Protein AF-A0A925HSI7-F1 (afdb_monomer)

Structure (mmCIF, N/CA/C/O backbone):
data_AF-A0A925HSI7-F1
#
_entry.id   AF-A0A925HSI7-F1
#
loop_
_atom_site.group_PDB
_atom_site.id
_atom_site.type_symbol
_atom_site.label_atom_id
_atom_site.label_alt_id
_atom_site.label_comp_id
_atom_site.label_asym_id
_atom_site.label_entity_id
_atom_site.label_seq_id
_atom_site.pdbx_PDB_ins_code
_atom_site.Cartn_x
_atom_site.Cartn_y
_atom_site.Cartn_z
_atom_site.occupancy
_atom_site.B_iso_or_equiv
_atom_site.auth_seq_id
_atom_site.auth_comp_id
_atom_site.auth_asym_id
_atom_site.auth_atom_id
_atom_site.pdbx_PDB_model_num
ATOM 1 N N . MET A 1 1 ? -21.445 -44.619 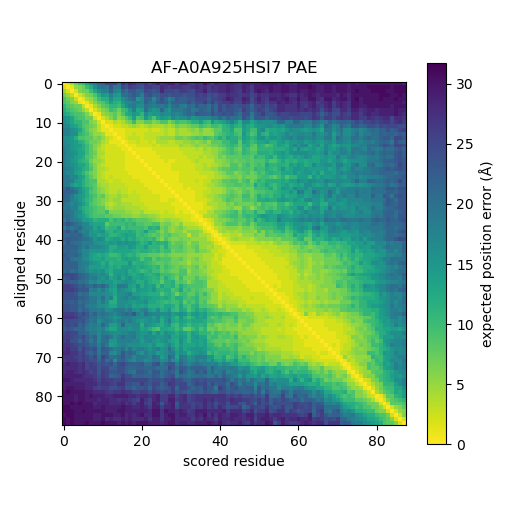27.875 1.00 46.16 1 MET A N 1
ATOM 2 C CA . MET A 1 1 ? -21.549 -43.176 27.586 1.00 46.16 1 MET A CA 1
ATOM 3 C C . MET A 1 1 ? -20.500 -42.850 26.538 1.00 46.16 1 MET A C 1
ATOM 5 O O . MET A 1 1 ? -19.350 -43.187 26.766 1.00 46.16 1 MET A O 1
ATOM 9 N N . GLY A 1 2 ? -20.892 -42.358 25.362 1.00 50.44 2 GLY A N 1
ATOM 10 C CA . GLY A 1 2 ? -19.950 -42.023 24.291 1.00 50.44 2 GLY A CA 1
ATOM 11 C C . GLY A 1 2 ? -19.519 -40.566 24.407 1.00 50.44 2 GLY A C 1
ATOM 12 O O . GLY A 1 2 ? -20.367 -39.681 24.338 1.00 50.44 2 GLY A O 1
ATOM 13 N N . ASP A 1 3 ? -18.225 -40.334 24.601 1.00 59.78 3 ASP A N 1
ATOM 14 C CA . ASP A 1 3 ? -17.613 -39.007 24.628 1.00 59.78 3 ASP A CA 1
ATOM 15 C C . ASP A 1 3 ? -17.661 -38.352 23.237 1.00 59.78 3 ASP A C 1
ATOM 17 O O . ASP A 1 3 ? -16.833 -38.616 22.360 1.00 59.78 3 ASP A O 1
ATOM 21 N N . GLU A 1 4 ? -18.642 -37.476 23.019 1.00 58.78 4 GLU A N 1
ATOM 22 C CA . GLU A 1 4 ? -18.719 -36.630 21.831 1.00 58.78 4 GLU A CA 1
ATOM 23 C C . GLU A 1 4 ? -17.729 -35.463 21.967 1.00 58.78 4 GLU A C 1
ATOM 25 O O . GLU A 1 4 ? -17.931 -34.525 22.741 1.00 58.78 4 GLU A O 1
ATOM 30 N N . LYS A 1 5 ? -16.615 -35.508 21.221 1.00 66.06 5 LYS A N 1
ATOM 31 C CA . LYS A 1 5 ? -15.674 -34.379 21.172 1.00 66.06 5 LYS A CA 1
ATOM 32 C C . LYS A 1 5 ? -16.370 -33.159 20.550 1.00 66.06 5 LYS A C 1
ATOM 34 O O . LYS A 1 5 ? -16.870 -33.270 19.428 1.00 66.06 5 LYS A O 1
ATOM 39 N N . PRO A 1 6 ? -16.350 -31.978 21.199 1.00 62.16 6 PRO A N 1
ATOM 40 C CA . PRO A 1 6 ? -17.013 -30.794 20.674 1.00 62.16 6 PRO A CA 1
ATOM 41 C C . PRO A 1 6 ? -16.391 -30.407 19.331 1.00 62.16 6 PRO A C 1
ATOM 43 O O . PRO A 1 6 ? -15.185 -30.163 19.220 1.00 62.16 6 PRO A O 1
ATOM 46 N N . ARG A 1 7 ? -17.221 -30.364 18.286 1.00 67.31 7 ARG A N 1
ATOM 47 C CA . ARG A 1 7 ? -16.807 -29.936 16.947 1.00 67.31 7 ARG A CA 1
ATOM 48 C C . ARG A 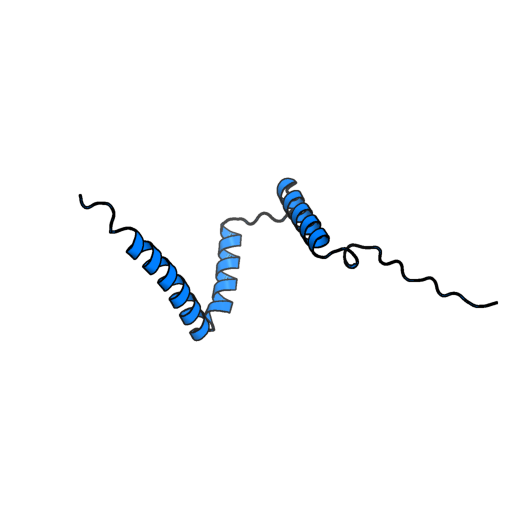1 7 ? -16.278 -28.505 17.034 1.00 67.31 7 ARG A C 1
ATOM 50 O O . ARG A 1 7 ? -17.002 -27.600 17.445 1.00 67.31 7 ARG A O 1
ATOM 57 N N . LYS A 1 8 ? -15.005 -28.300 16.666 1.00 65.75 8 LYS A N 1
ATOM 58 C CA . LYS A 1 8 ? -14.385 -26.967 16.579 1.00 65.75 8 LYS A CA 1
ATOM 59 C C . LYS A 1 8 ? -15.278 -26.087 15.708 1.00 65.75 8 LYS A C 1
ATOM 61 O O . LYS A 1 8 ? -15.390 -26.315 14.508 1.00 65.75 8 LYS A O 1
ATOM 66 N N . SER A 1 9 ? -15.925 -25.095 16.309 1.00 65.38 9 SER A N 1
ATOM 67 C CA . SER A 1 9 ? -16.729 -24.144 15.553 1.00 65.38 9 SER A CA 1
ATOM 68 C C . SER A 1 9 ? -15.824 -23.383 14.584 1.00 65.38 9 SER A C 1
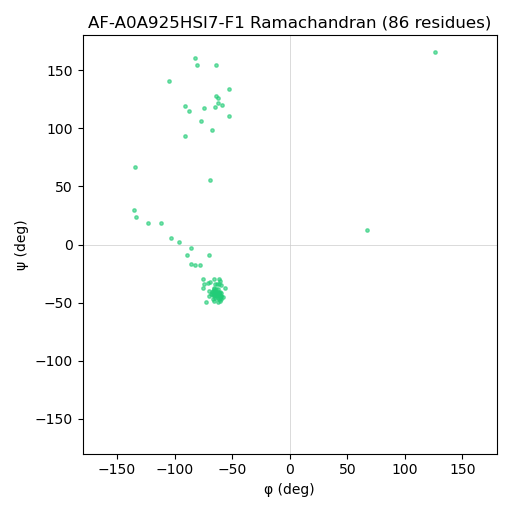ATOM 70 O O . SER A 1 9 ? -14.848 -22.779 15.033 1.00 65.38 9 SER A O 1
ATOM 72 N N . THR A 1 10 ? -16.158 -23.371 13.295 1.00 70.50 10 THR A N 1
ATOM 73 C CA . THR A 1 10 ? -15.542 -22.558 12.228 1.00 70.50 10 THR A CA 1
ATOM 74 C C . THR A 1 10 ? -15.882 -21.074 12.401 1.00 70.50 10 THR A C 1
ATOM 76 O O . THR A 1 10 ? -16.462 -20.424 11.538 1.00 70.50 10 THR A O 1
ATOM 79 N N . ARG A 1 11 ? -15.564 -20.523 13.572 1.00 81.06 11 ARG A N 1
ATOM 80 C CA . ARG A 1 11 ? -15.748 -19.113 13.913 1.00 81.06 11 ARG A CA 1
ATOM 81 C C . ARG A 1 11 ? -14.399 -18.415 13.892 1.00 81.06 11 ARG A C 1
ATOM 83 O O . ARG A 1 11 ? -13.408 -18.954 14.373 1.00 81.06 11 ARG A O 1
ATOM 90 N N . GLY A 1 12 ? -14.391 -17.188 13.389 1.00 84.62 12 GLY A N 1
ATOM 91 C CA . GLY A 1 12 ? -13.219 -16.323 13.406 1.00 84.62 12 GLY A CA 1
ATOM 92 C C . GLY A 1 12 ? -12.851 -15.797 12.027 1.00 84.62 12 GLY A C 1
ATOM 93 O O . GLY A 1 12 ? -13.321 -16.277 10.998 1.00 84.62 12 GLY A O 1
ATOM 94 N N . PHE A 1 13 ? -11.986 -14.789 12.028 1.00 85.50 13 PHE A N 1
ATOM 95 C CA . PHE A 1 13 ? -11.600 -14.048 10.829 1.00 85.50 13 PHE A CA 1
ATOM 96 C C . PHE A 1 13 ? -10.915 -14.922 9.769 1.00 85.50 13 PHE A C 1
ATOM 98 O O . PHE A 1 13 ? -11.042 -14.655 8.581 1.00 85.50 13 PHE A O 1
ATOM 105 N N . ALA A 1 14 ? -10.211 -15.974 10.198 1.00 85.75 14 ALA A N 1
ATOM 106 C CA . ALA A 1 14 ? -9.526 -16.923 9.320 1.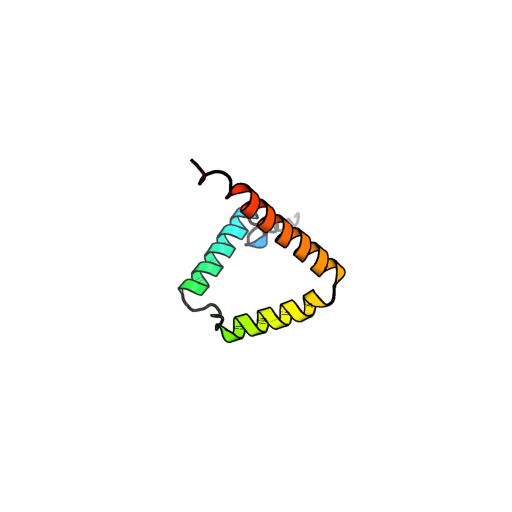00 85.75 14 ALA A CA 1
ATOM 107 C C . ALA A 1 14 ? -10.443 -18.021 8.749 1.00 85.75 14 ALA A C 1
ATOM 109 O O . ALA A 1 14 ? -10.077 -18.665 7.775 1.00 85.75 14 ALA A O 1
ATOM 110 N N . SER A 1 15 ? -11.618 -18.249 9.347 1.00 86.94 15 SER A N 1
ATOM 111 C CA . SER A 1 15 ? -12.605 -19.234 8.871 1.00 86.94 15 SER A CA 1
ATOM 112 C C . SER A 1 15 ? -13.702 -18.607 8.001 1.00 86.94 15 SER A C 1
ATOM 114 O O . SER A 1 15 ? -14.630 -19.300 7.598 1.00 86.94 15 SER A O 1
ATOM 116 N N . MET A 1 16 ? -13.623 -17.297 7.749 1.00 87.44 16 MET A N 1
ATOM 117 C CA . MET A 1 16 ? -14.568 -16.540 6.928 1.00 87.44 16 MET A CA 1
ATOM 118 C C . MET A 1 16 ? -14.241 -16.679 5.433 1.00 87.44 16 MET A C 1
ATOM 120 O O . MET A 1 16 ? -13.115 -17.007 5.066 1.00 87.44 16 MET A O 1
ATOM 124 N N . ASP A 1 17 ? -15.217 -16.383 4.570 1.00 91.50 17 ASP A N 1
ATOM 125 C CA . ASP A 1 17 ? -14.996 -16.267 3.127 1.00 91.50 17 ASP A CA 1
ATOM 126 C C . ASP A 1 17 ? -13.834 -15.294 2.803 1.00 91.50 17 ASP A C 1
ATOM 128 O O . ASP A 1 17 ? -13.797 -14.185 3.357 1.00 91.50 17 ASP A O 1
ATOM 132 N N . PRO A 1 18 ? -12.903 -15.658 1.899 1.00 92.06 18 PRO A N 1
ATOM 133 C CA . PRO A 1 18 ? -11.741 -14.829 1.579 1.00 92.06 18 PRO A CA 1
ATOM 134 C C . PRO A 1 18 ? -12.082 -13.438 1.031 1.00 92.06 18 PRO A C 1
ATOM 136 O O . PRO A 1 18 ? -11.385 -12.465 1.335 1.00 92.06 18 PRO A O 1
ATOM 139 N N . ASN A 1 19 ? -13.158 -13.304 0.247 1.00 92.44 19 ASN A N 1
ATOM 140 C CA . ASN A 1 19 ? -13.562 -12.001 -0.282 1.00 92.44 19 ASN A CA 1
ATOM 141 C C . ASN A 1 19 ? -14.061 -11.114 0.852 1.00 92.44 19 ASN A C 1
ATOM 143 O O . ASN A 1 19 ? -13.674 -9.946 0.953 1.00 92.44 19 ASN A O 1
ATOM 147 N N . ARG A 1 20 ? -14.858 -11.688 1.756 1.00 90.12 20 ARG A N 1
ATOM 148 C CA . ARG A 1 20 ? -15.346 -10.966 2.928 1.00 90.12 20 ARG A CA 1
ATOM 149 C C . ARG A 1 20 ? -14.213 -10.587 3.882 1.00 90.12 20 ARG A C 1
ATOM 151 O O . ARG A 1 20 ? -14.192 -9.464 4.386 1.00 90.12 20 ARG A O 1
ATOM 158 N N . GLN A 1 21 ? -13.242 -11.473 4.081 1.00 93.44 21 GLN A N 1
ATOM 159 C CA . GLN A 1 21 ? -12.048 -11.205 4.879 1.00 93.44 21 GLN A CA 1
ATOM 160 C C . GLN A 1 21 ? -11.251 -10.021 4.309 1.00 93.44 21 GLN A C 1
ATOM 162 O O . GLN A 1 21 ? -10.905 -9.089 5.040 1.00 93.44 21 GLN A O 1
ATOM 167 N N . LYS A 1 22 ? -11.019 -10.015 2.989 1.00 93.50 22 LYS A N 1
ATOM 168 C CA . LYS A 1 22 ? -10.330 -8.929 2.279 1.00 93.50 22 LYS A CA 1
ATOM 169 C C . LYS A 1 22 ? -11.080 -7.605 2.394 1.00 93.50 22 LYS A C 1
ATOM 171 O O . LYS A 1 22 ? -10.463 -6.563 2.614 1.00 93.50 22 LYS A O 1
ATOM 176 N N . GLU A 1 23 ? -12.403 -7.636 2.273 1.00 93.38 23 GLU A N 1
ATOM 177 C CA . GLU A 1 23 ? -13.243 -6.448 2.417 1.00 93.38 23 GLU A CA 1
ATOM 178 C C . GLU A 1 23 ? -13.126 -5.846 3.824 1.00 93.38 23 GLU A C 1
ATOM 180 O O . GLU A 1 23 ? -12.932 -4.636 3.967 1.00 93.38 23 GLU A O 1
ATOM 185 N N . ILE A 1 24 ? -13.192 -6.682 4.866 1.00 91.56 24 ILE A N 1
ATOM 186 C CA . ILE A 1 24 ? -13.069 -6.220 6.253 1.00 91.56 24 ILE A CA 1
ATOM 187 C C . ILE A 1 24 ? -11.652 -5.706 6.530 1.00 91.56 24 ILE A C 1
ATOM 189 O O . ILE A 1 24 ? -11.509 -4.634 7.115 1.00 91.56 24 ILE A O 1
ATOM 193 N N . ALA A 1 25 ? -10.611 -6.396 6.055 1.00 92.56 25 ALA A N 1
ATOM 194 C CA . ALA A 1 25 ? -9.228 -5.936 6.180 1.00 92.56 25 ALA A CA 1
ATOM 195 C C . ALA A 1 25 ? -9.016 -4.574 5.490 1.00 92.56 25 ALA A C 1
ATOM 197 O O . ALA A 1 25 ? -8.446 -3.653 6.075 1.00 92.56 25 ALA A O 1
ATOM 198 N N . SER A 1 26 ? -9.558 -4.405 4.279 1.00 92.06 26 SER A N 1
ATOM 199 C CA . SER A 1 26 ? -9.516 -3.138 3.539 1.00 92.06 26 SER A CA 1
ATOM 200 C C . SER A 1 26 ? -10.251 -2.008 4.267 1.00 92.06 26 SER A C 1
ATOM 202 O O . SER A 1 26 ? -9.779 -0.869 4.300 1.00 92.06 26 SER A O 1
ATOM 204 N N . LYS A 1 27 ? -11.415 -2.296 4.861 1.00 93.50 27 LYS A N 1
ATOM 205 C CA . LYS A 1 27 ? -12.167 -1.326 5.671 1.00 93.50 27 LYS A CA 1
ATOM 206 C C . LYS A 1 27 ? -11.408 -0.948 6.945 1.00 93.50 27 LYS A C 1
ATOM 208 O O . LYS A 1 27 ? -11.332 0.236 7.256 1.00 93.50 27 LYS A O 1
ATOM 213 N N . GLY A 1 28 ? -10.808 -1.920 7.631 1.00 91.75 28 GLY A N 1
ATOM 214 C CA . GLY A 1 28 ? -10.000 -1.698 8.831 1.00 91.75 28 GLY A CA 1
ATOM 215 C C . GLY A 1 28 ? -8.788 -0.803 8.569 1.00 91.75 28 GLY A C 1
ATOM 216 O O . GLY A 1 28 ? -8.589 0.171 9.290 1.00 91.75 28 GLY A O 1
ATOM 217 N N . GLY A 1 29 ? -8.042 -1.063 7.490 1.00 88.69 29 GLY A N 1
ATOM 218 C CA . GLY A 1 29 ? -6.902 -0.228 7.094 1.00 88.69 29 GLY A CA 1
ATOM 219 C C . GLY A 1 29 ? -7.307 1.215 6.780 1.00 88.69 29 GLY A C 1
ATOM 220 O O . GLY A 1 29 ? -6.722 2.154 7.313 1.00 88.69 29 GLY A O 1
ATOM 221 N N . ARG A 1 30 ? -8.373 1.408 5.989 1.00 88.00 30 ARG A N 1
ATOM 222 C CA . ARG A 1 30 ? -8.902 2.753 5.690 1.00 88.00 30 ARG A CA 1
ATOM 223 C C . ARG A 1 30 ? -9.375 3.486 6.942 1.00 88.00 30 ARG A C 1
ATOM 225 O O . ARG A 1 30 ? -9.106 4.672 7.085 1.00 88.00 30 ARG A O 1
ATOM 232 N N . ALA A 1 31 ? -10.052 2.786 7.849 1.00 86.88 31 ALA A N 1
ATOM 233 C CA . ALA A 1 31 ? -10.508 3.365 9.106 1.00 86.88 31 ALA A CA 1
ATOM 234 C C . ALA A 1 31 ? -9.338 3.769 10.016 1.00 86.88 31 ALA A C 1
ATOM 236 O O . ALA A 1 31 ? -9.415 4.813 10.653 1.00 86.88 31 ALA A O 1
ATOM 237 N N . ALA A 1 32 ? -8.261 2.981 10.068 1.00 88.75 32 ALA A N 1
ATOM 238 C CA . ALA A 1 32 ? -7.086 3.295 10.878 1.00 88.75 32 ALA A CA 1
ATOM 239 C C . ALA A 1 32 ? -6.362 4.561 10.391 1.00 88.75 32 ALA A C 1
ATOM 241 O O . ALA A 1 32 ? -5.981 5.390 11.219 1.00 88.75 32 ALA A O 1
ATOM 242 N N . HIS A 1 33 ? -6.238 4.730 9.068 1.00 82.62 33 HIS A N 1
ATOM 243 C CA . HIS A 1 33 ? -5.730 5.963 8.457 1.00 82.62 33 HIS A CA 1
ATOM 244 C C . HIS A 1 33 ? -6.669 7.146 8.702 1.00 82.62 33 HIS A C 1
ATOM 246 O O . HIS A 1 33 ? -6.234 8.178 9.194 1.00 82.62 33 HIS A O 1
ATOM 252 N N . ALA A 1 34 ? -7.974 6.980 8.462 1.00 83.19 34 ALA A N 1
ATOM 253 C CA . ALA A 1 34 ? -8.951 8.048 8.688 1.00 83.19 34 ALA A CA 1
ATOM 254 C C . ALA A 1 34 ? -9.010 8.518 10.154 1.00 83.19 34 ALA A C 1
ATOM 256 O O . ALA A 1 34 ? -9.290 9.683 10.417 1.00 83.19 34 ALA A O 1
ATOM 257 N N . LYS A 1 35 ? -8.750 7.620 11.113 1.00 86.00 35 LYS A N 1
ATOM 258 C CA . LYS A 1 35 ? -8.710 7.924 12.552 1.00 86.00 35 LYS A CA 1
ATOM 259 C C . LYS A 1 35 ? -7.351 8.442 13.042 1.00 86.00 35 LYS A C 1
ATOM 261 O O . LYS A 1 35 ? -7.228 8.708 14.231 1.00 86.00 35 LYS A O 1
ATOM 266 N N . GLY A 1 36 ? -6.330 8.526 12.183 1.00 80.25 36 GLY A N 1
ATOM 267 C CA . GLY A 1 36 ? -4.976 8.948 12.571 1.00 80.25 36 GLY A CA 1
ATOM 268 C C . GLY A 1 36 ? -4.240 7.967 13.493 1.00 80.25 36 GLY A C 1
ATOM 269 O O . GLY A 1 36 ? -3.227 8.308 14.086 1.00 80.25 36 GLY A O 1
ATOM 270 N N . THR A 1 37 ? -4.756 6.744 13.642 1.00 82.50 37 THR A N 1
ATOM 271 C CA . THR A 1 37 ? -4.117 5.676 14.436 1.00 82.50 37 THR A CA 1
ATOM 272 C C . THR A 1 37 ? -3.084 4.886 13.635 1.00 82.50 37 THR A C 1
ATOM 274 O O . THR A 1 37 ? -2.287 4.148 14.208 1.00 82.50 37 THR A O 1
ATOM 277 N N . ALA A 1 38 ? -3.132 4.991 12.306 1.00 82.75 38 ALA A N 1
ATOM 278 C CA . ALA A 1 38 ? -2.148 4.382 11.429 1.00 82.75 38 ALA A CA 1
ATOM 279 C C . ALA A 1 38 ? -0.881 5.240 11.347 1.00 82.75 38 ALA A C 1
ATOM 281 O O . ALA A 1 38 ? -0.928 6.456 11.515 1.00 82.75 38 ALA A O 1
ATOM 282 N N . HIS A 1 39 ? 0.240 4.590 11.031 1.00 79.94 39 HIS A N 1
ATOM 283 C CA . HIS A 1 39 ? 1.491 5.278 10.731 1.00 79.94 39 HIS A CA 1
ATOM 284 C C . HIS A 1 39 ? 1.344 6.119 9.459 1.00 79.94 39 HIS A C 1
ATOM 286 O O . HIS A 1 39 ? 1.084 5.589 8.372 1.00 79.94 39 HIS A O 1
ATOM 292 N N . GLU A 1 40 ? 1.509 7.427 9.612 1.00 80.19 40 GLU A N 1
ATOM 293 C CA . GLU A 1 40 ? 1.554 8.400 8.527 1.00 80.19 40 GLU A CA 1
ATOM 294 C C . GLU A 1 40 ? 2.997 8.508 8.046 1.00 80.19 40 GLU A C 1
ATOM 296 O O . GLU A 1 40 ? 3.891 8.942 8.771 1.00 80.19 40 GLU A O 1
ATOM 301 N N . TRP A 1 41 ? 3.232 8.109 6.804 1.00 79.00 41 TRP A N 1
ATOM 302 C CA . TRP A 1 41 ? 4.556 8.215 6.221 1.00 79.00 41 TRP A CA 1
ATOM 303 C C . TRP A 1 41 ? 4.851 9.672 5.887 1.00 79.00 41 TRP A C 1
ATOM 305 O O . TRP A 1 41 ? 4.211 10.263 5.013 1.00 79.00 41 TRP A O 1
ATOM 315 N N . SER A 1 42 ? 5.874 10.239 6.523 1.00 86.94 42 SER A N 1
ATOM 316 C CA . SER A 1 42 ? 6.411 11.516 6.057 1.00 86.94 42 SER A CA 1
ATOM 317 C C . SER A 1 42 ? 7.012 11.355 4.655 1.00 86.94 42 SER A C 1
ATOM 319 O O . SER A 1 42 ? 7.460 10.274 4.258 1.00 86.94 42 SER A O 1
ATOM 321 N N . ARG A 1 43 ? 7.059 12.443 3.878 1.00 86.31 43 ARG A N 1
ATOM 322 C CA . ARG A 1 43 ? 7.618 12.423 2.515 1.00 86.31 43 ARG A CA 1
ATOM 323 C C . ARG A 1 43 ? 9.058 11.901 2.483 1.00 86.31 43 ARG A C 1
ATOM 325 O O . ARG A 1 43 ? 9.433 11.190 1.550 1.00 86.31 43 ARG A O 1
ATOM 332 N N . ASP A 1 44 ? 9.850 12.250 3.491 1.00 88.25 44 ASP A N 1
ATOM 333 C CA . ASP A 1 44 ? 11.244 11.822 3.593 1.00 88.25 44 ASP A CA 1
ATOM 334 C C . ASP A 1 44 ? 11.366 10.358 4.011 1.00 88.25 44 ASP A C 1
ATOM 336 O O . ASP A 1 44 ? 12.188 9.627 3.460 1.00 88.25 4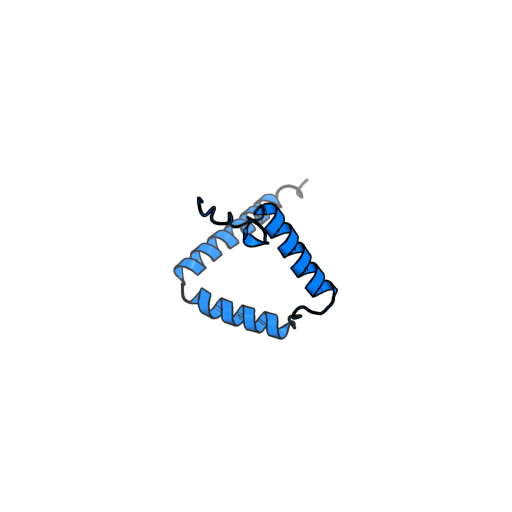4 ASP A O 1
ATOM 340 N N . GLU A 1 45 ? 10.496 9.885 4.899 1.00 86.50 45 GLU A N 1
ATOM 341 C CA . GLU A 1 45 ? 10.445 8.476 5.282 1.00 86.50 45 GLU A CA 1
ATOM 342 C C . GLU A 1 45 ? 10.016 7.584 4.112 1.00 86.50 45 GLU A C 1
ATOM 344 O O . GLU A 1 45 ? 10.668 6.576 3.829 1.00 86.50 45 GLU A O 1
ATOM 349 N N . ALA A 1 46 ? 8.991 7.996 3.358 1.00 90.31 46 ALA A N 1
ATOM 350 C CA . ALA A 1 46 ? 8.545 7.286 2.160 1.00 90.31 46 ALA A CA 1
ATOM 351 C C . ALA A 1 46 ? 9.666 7.207 1.116 1.00 90.31 46 ALA A C 1
ATOM 353 O O . ALA A 1 46 ? 9.898 6.156 0.513 1.00 90.31 46 ALA A O 1
ATOM 354 N N . ARG A 1 47 ? 10.420 8.302 0.943 1.00 89.38 47 ARG A N 1
ATOM 355 C CA . ARG A 1 47 ? 11.596 8.340 0.068 1.00 89.38 47 ARG A CA 1
ATOM 356 C C . ARG A 1 47 ? 12.694 7.397 0.558 1.00 89.38 47 ARG A C 1
ATOM 358 O O . ARG A 1 47 ? 13.260 6.673 -0.257 1.00 89.38 47 ARG A O 1
ATOM 365 N N . ASN A 1 48 ? 12.985 7.381 1.856 1.00 92.31 48 ASN A N 1
ATOM 366 C CA . ASN A 1 48 ? 14.023 6.528 2.433 1.00 92.31 48 ASN A CA 1
ATOM 367 C C . ASN A 1 48 ? 13.676 5.040 2.319 1.00 92.31 48 ASN A C 1
ATOM 369 O O . ASN A 1 48 ? 14.528 4.249 1.914 1.00 92.31 48 ASN A O 1
ATOM 373 N N . ALA A 1 49 ? 12.430 4.649 2.595 1.00 91.00 49 ALA A N 1
ATOM 374 C CA . ALA A 1 49 ? 12.003 3.268 2.389 1.00 91.00 49 ALA A CA 1
ATOM 375 C C . ALA A 1 49 ? 11.980 2.884 0.910 1.00 91.00 49 ALA A C 1
ATOM 377 O O . ALA A 1 49 ? 12.435 1.795 0.564 1.00 91.00 49 ALA A O 1
ATOM 378 N N . GLY A 1 50 ? 11.527 3.783 0.030 1.00 89.56 50 GLY A N 1
ATOM 379 C CA . GLY A 1 50 ? 11.588 3.576 -1.416 1.00 89.56 50 GLY A CA 1
ATOM 380 C C . GLY A 1 50 ? 13.023 3.376 -1.907 1.00 89.56 50 GLY A C 1
ATOM 381 O O . GLY A 1 50 ? 13.292 2.439 -2.654 1.00 89.56 50 GLY A O 1
ATOM 382 N N . LYS A 1 51 ? 13.964 4.197 -1.426 1.00 92.25 51 LYS A N 1
ATOM 383 C CA . LYS A 1 51 ? 15.395 4.061 -1.721 1.00 92.25 51 LYS A CA 1
ATOM 384 C C . LYS A 1 51 ? 15.934 2.715 -1.237 1.00 92.25 51 LYS A C 1
ATOM 386 O O . LYS A 1 51 ? 16.538 1.999 -2.026 1.00 92.25 51 LYS A O 1
ATOM 391 N N . LYS A 1 52 ? 15.651 2.334 0.012 1.00 92.88 52 LYS A N 1
ATOM 392 C CA . LYS A 1 52 ? 16.094 1.056 0.591 1.00 92.88 52 LYS A CA 1
ATOM 393 C C . LYS A 1 52 ? 15.529 -0.148 -0.166 1.00 92.88 52 LYS A C 1
ATOM 395 O O . LYS A 1 52 ? 16.257 -1.092 -0.449 1.00 92.88 52 LYS A O 1
ATOM 400 N N . GLY A 1 53 ? 14.246 -0.119 -0.522 1.00 89.00 53 GLY A N 1
ATOM 401 C CA . GL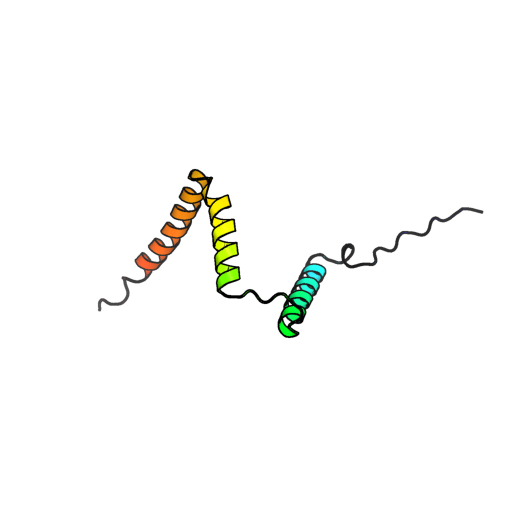Y A 1 53 ? 13.626 -1.164 -1.340 1.00 89.00 53 GLY A CA 1
ATOM 402 C C . GLY A 1 53 ? 14.245 -1.231 -2.737 1.00 89.00 53 GLY A C 1
ATOM 403 O O . GLY A 1 53 ? 14.591 -2.312 -3.211 1.00 89.00 53 GLY A O 1
ATOM 404 N N . GLY A 1 54 ? 14.464 -0.068 -3.353 1.00 88.06 54 GLY A N 1
ATOM 405 C CA . GLY A 1 54 ? 15.143 0.064 -4.637 1.00 88.06 54 GLY A CA 1
ATOM 406 C C . GLY A 1 54 ? 16.555 -0.517 -4.618 1.00 88.06 54 GLY A C 1
ATOM 407 O O . GLY A 1 54 ? 16.885 -1.277 -5.515 1.00 88.06 54 GLY A O 1
ATOM 408 N N . GLU A 1 55 ? 17.349 -0.244 -3.581 1.00 88.44 55 GLU A N 1
ATOM 409 C CA . GLU A 1 55 ? 18.714 -0.769 -3.410 1.00 88.44 55 GLU A CA 1
ATOM 410 C C . GLU A 1 55 ? 18.776 -2.300 -3.316 1.00 88.44 55 GLU A C 1
ATOM 412 O O . GLU A 1 55 ? 19.748 -2.910 -3.764 1.00 88.44 55 GLU A O 1
ATOM 417 N N . ILE A 1 56 ? 17.761 -2.935 -2.724 1.00 87.25 56 ILE A N 1
ATOM 418 C CA . ILE A 1 56 ? 17.664 -4.400 -2.662 1.00 87.25 56 ILE A CA 1
ATOM 419 C C . ILE A 1 56 ? 17.316 -4.961 -4.038 1.00 87.25 56 ILE A C 1
ATOM 421 O O . ILE A 1 56 ? 17.982 -5.870 -4.530 1.00 87.25 56 ILE A O 1
ATOM 425 N N . VAL A 1 57 ? 16.288 -4.395 -4.665 1.00 84.69 57 VAL A N 1
ATOM 426 C CA . VAL A 1 57 ? 15.734 -4.875 -5.933 1.00 84.69 57 VAL A CA 1
ATOM 427 C C . VAL A 1 57 ? 16.689 -4.607 -7.106 1.00 84.69 57 VAL A C 1
ATOM 429 O O . VAL A 1 57 ? 16.814 -5.434 -8.007 1.00 84.69 57 VAL A O 1
ATOM 432 N N . SER A 1 58 ? 17.450 -3.510 -7.069 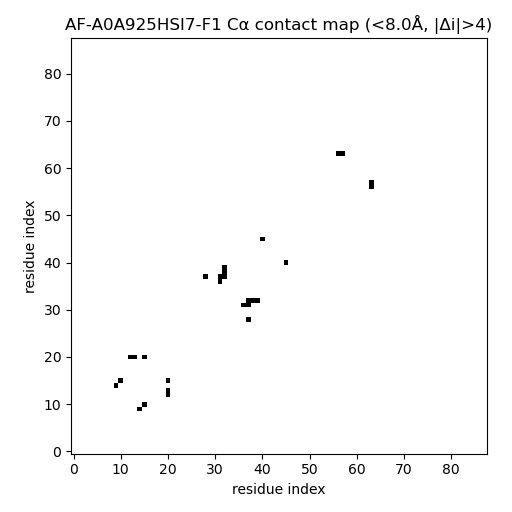1.00 83.88 58 SER A N 1
ATOM 433 C CA . SER A 1 58 ? 18.389 -3.119 -8.127 1.00 83.88 58 SER A CA 1
ATOM 434 C C . SER A 1 58 ? 19.624 -4.013 -8.243 1.00 83.88 58 SER A C 1
ATOM 436 O O . SER A 1 58 ? 20.401 -3.854 -9.184 1.00 83.88 58 SER A O 1
ATOM 438 N N . ARG A 1 59 ? 19.841 -4.933 -7.293 1.00 88.38 59 ARG A N 1
ATOM 439 C CA . ARG A 1 59 ? 20.955 -5.893 -7.345 1.00 88.38 59 ARG A CA 1
ATOM 440 C C . ARG A 1 59 ? 20.806 -6.873 -8.508 1.00 88.38 59 ARG A C 1
ATOM 442 O O . ARG A 1 59 ? 21.814 -7.296 -9.068 1.00 88.38 59 ARG A O 1
ATOM 449 N N . ASP A 1 60 ? 19.574 -7.185 -8.910 1.00 90.69 60 ASP A N 1
ATOM 450 C CA . ASP A 1 60 ? 19.308 -8.015 -10.081 1.00 90.69 60 ASP A CA 1
ATOM 451 C C . ASP A 1 60 ? 19.150 -7.152 -11.340 1.00 90.69 60 ASP A C 1
ATOM 453 O O . ASP A 1 60 ? 18.074 -6.661 -11.693 1.00 90.69 60 ASP A O 1
ATOM 457 N N . ARG A 1 61 ? 20.263 -6.983 -12.055 1.00 84.62 61 ARG A N 1
ATOM 458 C CA . ARG A 1 61 ? 20.306 -6.206 -13.297 1.00 84.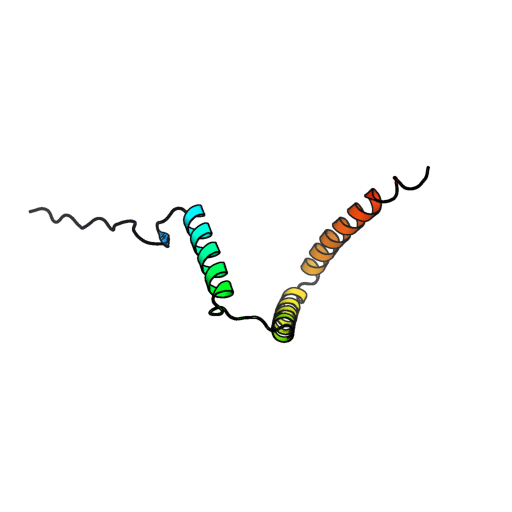62 61 ARG A CA 1
ATOM 459 C C . ARG A 1 61 ? 19.441 -6.812 -14.407 1.00 84.62 61 ARG A C 1
ATOM 461 O O . ARG A 1 61 ? 18.888 -6.055 -15.206 1.00 84.62 61 ARG A O 1
ATOM 468 N N . ALA A 1 62 ? 19.331 -8.138 -14.485 1.00 88.00 62 ALA A N 1
ATOM 469 C CA . ALA A 1 62 ? 18.559 -8.803 -15.534 1.00 88.00 62 ALA A CA 1
ATOM 470 C C . ALA A 1 62 ? 17.058 -8.561 -15.329 1.00 88.00 62 ALA A C 1
ATOM 472 O O . ALA A 1 62 ? 16.360 -8.171 -16.269 1.00 88.00 62 ALA A O 1
ATOM 473 N N . HIS A 1 63 ? 16.597 -8.686 -14.084 1.00 88.06 63 HIS A N 1
ATOM 474 C CA . HIS A 1 63 ? 15.233 -8.357 -13.684 1.00 88.06 63 HIS A CA 1
ATOM 475 C C . HIS A 1 63 ? 14.912 -6.862 -13.866 1.00 88.06 63 HIS A C 1
ATOM 477 O O . HIS A 1 63 ? 13.857 -6.503 -14.393 1.00 88.06 63 HIS A O 1
ATOM 483 N N . MET A 1 64 ? 15.839 -5.959 -13.525 1.00 88.19 64 MET A N 1
ATOM 484 C CA . MET A 1 64 ? 15.631 -4.521 -13.761 1.00 88.19 64 MET A CA 1
ATOM 485 C C . MET A 1 64 ? 15.525 -4.189 -15.250 1.00 88.19 64 MET A C 1
ATOM 487 O O . MET A 1 64 ? 14.699 -3.367 -15.651 1.00 88.19 64 MET A O 1
ATOM 491 N N . ALA A 1 65 ? 16.321 -4.851 -16.092 1.00 88.31 65 ALA A N 1
ATOM 492 C CA . ALA A 1 65 ? 16.252 -4.673 -17.535 1.00 88.31 65 ALA A CA 1
ATOM 493 C C . ALA A 1 65 ? 14.919 -5.170 -18.119 1.00 88.31 65 ALA A C 1
ATOM 495 O O . ALA A 1 65 ? 14.385 -4.524 -19.025 1.00 88.31 65 ALA A O 1
ATOM 496 N N . SER A 1 66 ? 14.351 -6.274 -17.615 1.00 87.44 66 SER A N 1
ATOM 497 C CA . SER A 1 66 ? 13.040 -6.754 -18.074 1.00 87.44 66 SER A CA 1
ATOM 498 C C . SER A 1 66 ? 11.918 -5.786 -17.697 1.00 87.44 66 SER A C 1
ATOM 500 O O . SER A 1 66 ? 11.155 -5.391 -18.578 1.00 87.44 66 SER A O 1
ATOM 502 N N . ILE A 1 67 ? 11.886 -5.317 -16.442 1.00 86.75 67 ILE A N 1
ATOM 503 C CA . ILE A 1 67 ? 10.913 -4.311 -15.978 1.00 86.75 67 ILE A CA 1
ATOM 504 C C . ILE A 1 67 ? 11.058 -3.009 -16.776 1.00 86.75 67 ILE A C 1
ATOM 506 O O . ILE A 1 67 ? 10.069 -2.423 -17.218 1.00 86.75 67 ILE A O 1
ATOM 510 N N . GLY A 1 68 ? 12.292 -2.551 -17.001 1.00 85.81 68 GLY A N 1
ATOM 511 C CA . GLY A 1 68 ? 12.574 -1.338 -17.768 1.00 85.81 68 GLY A CA 1
ATOM 512 C C . GLY A 1 68 ? 12.095 -1.428 -19.218 1.00 85.81 68 GLY A C 1
ATOM 513 O O . GLY A 1 68 ? 11.485 -0.480 -19.720 1.00 85.81 68 GLY A O 1
ATOM 514 N N . ARG A 1 69 ? 12.310 -2.571 -19.884 1.00 87.94 69 ARG A N 1
ATOM 515 C CA . ARG A 1 69 ? 11.815 -2.815 -21.250 1.00 87.94 69 ARG A CA 1
ATOM 516 C C . ARG A 1 69 ? 10.292 -2.844 -21.311 1.00 87.94 69 ARG A C 1
ATOM 518 O O . ARG A 1 69 ? 9.718 -2.186 -22.177 1.00 87.94 69 ARG A O 1
ATOM 525 N N . GLU A 1 70 ? 9.640 -3.545 -20.389 1.00 86.38 70 GLU A N 1
ATOM 526 C CA . GLU A 1 70 ? 8.177 -3.615 -20.318 1.00 86.38 70 GLU A CA 1
ATOM 527 C C . GLU A 1 70 ? 7.565 -2.230 -20.062 1.00 86.38 70 GLU A C 1
ATOM 529 O O . GLU A 1 70 ? 6.712 -1.749 -20.819 1.00 86.38 70 GLU A O 1
ATOM 534 N N . GLY A 1 71 ? 8.093 -1.532 -19.057 1.00 84.81 71 GLY A N 1
ATOM 535 C CA . GLY A 1 71 ? 7.680 -0.184 -18.709 1.00 84.81 71 GLY A CA 1
ATOM 536 C C . GLY A 1 71 ? 7.947 0.820 -19.827 1.00 84.81 71 GL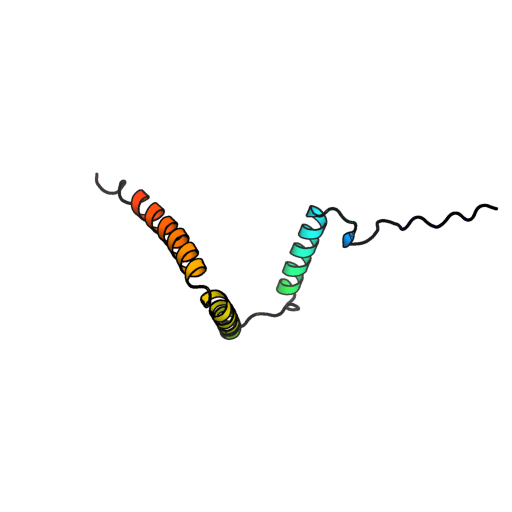Y A C 1
ATOM 537 O O . GLY A 1 71 ? 7.131 1.711 -20.029 1.00 84.81 71 GLY A O 1
ATOM 538 N N . GLY A 1 72 ? 9.061 0.714 -20.559 1.00 82.44 72 GLY A N 1
ATOM 539 C CA . GLY A 1 72 ? 9.397 1.562 -21.710 1.00 82.44 72 GLY A CA 1
ATOM 540 C C . GLY A 1 72 ? 8.510 1.300 -22.933 1.00 82.44 72 GLY A C 1
ATOM 541 O O . GLY A 1 72 ? 8.046 2.241 -23.585 1.00 82.44 72 GLY A O 1
ATOM 542 N N . GLY A 1 73 ? 8.196 0.030 -23.195 1.00 77.31 73 GLY A N 1
ATOM 543 C CA . GLY A 1 73 ? 7.302 -0.390 -24.273 1.00 77.31 73 GLY A CA 1
ATOM 544 C C . GLY A 1 73 ? 5.862 0.096 -24.089 1.00 77.31 73 GLY A C 1
ATOM 545 O O . GLY A 1 73 ? 5.201 0.453 -25.063 1.00 77.31 73 GLY A O 1
ATOM 546 N N . ALA A 1 74 ? 5.368 0.185 -22.850 1.00 68.62 74 ALA A N 1
ATOM 547 C CA . ALA A 1 74 ? 4.047 0.753 -22.559 1.00 68.62 74 ALA A CA 1
ATOM 548 C C . ALA A 1 74 ? 3.950 2.255 -22.907 1.00 68.62 74 ALA A C 1
ATOM 550 O O . ALA A 1 74 ? 2.968 2.697 -23.500 1.00 68.62 74 ALA A O 1
ATOM 551 N N . ARG A 1 75 ? 5.000 3.039 -22.625 1.00 64.75 75 ARG A N 1
ATOM 552 C CA . ARG A 1 75 ? 5.033 4.498 -22.901 1.00 64.75 75 ARG A CA 1
ATOM 553 C C . ARG A 1 75 ? 5.209 4.798 -24.386 1.00 64.75 75 ARG A C 1
ATOM 555 O O . ARG A 1 75 ? 4.674 5.787 -24.878 1.00 64.75 75 ARG A O 1
ATOM 562 N N . SER A 1 76 ? 5.953 3.950 -25.100 1.00 62.31 76 SER A N 1
ATOM 563 C CA . SER A 1 76 ? 6.120 4.070 -26.551 1.00 62.31 76 SER A CA 1
ATOM 564 C C . SER A 1 76 ? 4.816 3.785 -27.301 1.00 62.31 76 SER A C 1
ATOM 566 O O . SER A 1 76 ? 4.476 4.535 -28.214 1.00 62.31 76 SER A O 1
ATOM 568 N N . ARG A 1 77 ? 4.044 2.774 -26.871 1.00 60.41 77 ARG A N 1
ATOM 569 C CA . ARG A 1 77 ? 2.712 2.485 -27.428 1.00 60.41 77 ARG A CA 1
ATOM 570 C C . ARG A 1 77 ? 1.750 3.664 -27.265 1.00 60.41 77 ARG A C 1
ATOM 572 O O . ARG A 1 77 ? 1.079 4.020 -28.224 1.00 60.41 77 ARG A O 1
ATOM 579 N N . ASN A 1 78 ? 1.765 4.328 -26.109 1.00 62.22 78 ASN A N 1
ATOM 580 C CA . ASN A 1 78 ? 0.896 5.481 -25.865 1.00 62.22 78 ASN A CA 1
ATOM 581 C C . ASN A 1 78 ? 1.279 6.721 -26.704 1.00 62.22 78 ASN A C 1
ATOM 583 O O . ASN A 1 78 ? 0.411 7.471 -27.129 1.00 62.22 78 ASN A O 1
ATOM 587 N N . ARG A 1 79 ? 2.573 6.929 -27.005 1.00 58.81 79 ARG A N 1
ATOM 588 C CA . ARG A 1 79 ? 3.012 8.040 -27.877 1.00 58.81 79 ARG A CA 1
ATOM 589 C C . ARG A 1 79 ? 2.740 7.809 -29.362 1.00 58.81 79 ARG A C 1
ATOM 591 O O . ARG A 1 79 ? 2.547 8.779 -30.079 1.00 58.81 79 ARG A O 1
ATOM 598 N N . ARG A 1 80 ? 2.731 6.556 -29.829 1.00 56.81 80 ARG A N 1
ATOM 599 C CA . ARG A 1 80 ? 2.442 6.226 -31.237 1.00 56.81 80 ARG A CA 1
ATOM 600 C C . ARG A 1 80 ? 0.949 6.283 -31.582 1.00 56.81 80 ARG A C 1
ATOM 602 O O . ARG A 1 80 ? 0.629 6.363 -32.757 1.00 56.81 80 ARG A O 1
ATOM 609 N N . GLY A 1 81 ? 0.059 6.256 -30.586 1.00 56.59 81 GLY A N 1
ATOM 610 C CA . GLY A 1 81 ? -1.389 6.425 -30.778 1.00 56.59 81 GLY A CA 1
ATOM 611 C C . GLY A 1 81 ? -1.885 7.876 -30.717 1.00 56.59 81 GLY A C 1
ATOM 612 O O . GLY A 1 81 ? -3.039 8.119 -31.030 1.00 56.59 81 GLY A O 1
ATOM 613 N N . GLY A 1 82 ? -1.040 8.835 -30.315 1.00 56.38 82 GLY A N 1
ATOM 614 C CA . GLY A 1 82 ? -1.427 10.242 -30.126 1.00 56.38 82 GLY A CA 1
ATOM 615 C C . GLY A 1 82 ? -0.986 11.201 -31.237 1.00 56.38 82 GLY A C 1
ATOM 616 O O . GLY A 1 82 ? -1.135 12.406 -31.076 1.00 56.38 82 GLY A O 1
ATOM 617 N N . THR A 1 83 ? -0.397 10.707 -32.330 1.00 57.28 83 THR A N 1
ATOM 618 C CA . THR A 1 83 ? 0.167 11.553 -33.403 1.00 57.28 83 THR A CA 1
ATOM 619 C C . THR A 1 83 ? -0.590 11.477 -34.731 1.00 57.28 83 THR A C 1
ATOM 621 O O . THR A 1 83 ? -0.026 11.867 -35.748 1.00 57.28 83 THR A O 1
ATOM 624 N N . ASP A 1 84 ? -1.842 11.005 -34.743 1.00 56.56 84 ASP A N 1
ATOM 625 C CA . ASP A 1 84 ? -2.640 10.850 -35.977 1.00 56.56 84 ASP A CA 1
ATOM 626 C C . ASP A 1 84 ? -3.990 11.603 -35.968 1.00 56.56 84 ASP A C 1
ATOM 628 O O . ASP A 1 84 ? -4.871 11.311 -36.765 1.00 56.56 84 ASP A O 1
ATOM 632 N N . GLU A 1 85 ? -4.176 12.599 -35.088 1.00 57.69 85 GLU A N 1
ATOM 633 C CA . GLU A 1 85 ? -5.438 13.370 -35.020 1.00 57.69 85 GLU A CA 1
ATOM 634 C C . GLU A 1 85 ? -5.245 14.900 -34.943 1.00 57.69 85 GLU A C 1
ATOM 636 O O . GLU A 1 85 ? -6.100 15.633 -34.462 1.00 57.69 85 GLU A O 1
ATOM 641 N N . THR A 1 86 ? -4.112 15.437 -35.411 1.00 58.50 86 THR A N 1
ATOM 642 C CA . THR A 1 86 ? -3.895 16.908 -35.446 1.00 58.50 86 THR A CA 1
ATOM 643 C C . THR A 1 86 ? -3.294 17.402 -36.759 1.00 58.50 86 THR A C 1
ATOM 645 O O . THR A 1 86 ? -2.566 18.392 -36.803 1.00 58.50 86 THR A O 1
ATOM 648 N N . ARG A 1 87 ? -3.591 16.708 -37.862 1.00 55.06 87 ARG A N 1
ATOM 649 C CA . ARG A 1 87 ? -3.217 17.158 -39.207 1.00 55.06 87 ARG A CA 1
ATOM 650 C C . ARG A 1 87 ? -4.381 17.012 -40.189 1.00 55.06 87 ARG A C 1
ATOM 652 O O . ARG A 1 87 ? -4.319 16.216 -41.120 1.00 55.06 87 ARG A O 1
ATOM 659 N N . ARG A 1 88 ? -5.432 17.799 -39.970 1.00 50.12 88 ARG A N 1
ATOM 660 C CA . ARG A 1 88 ? -6.329 18.316 -41.010 1.00 50.12 88 ARG A CA 1
ATOM 661 C C . ARG A 1 88 ? -6.721 19.737 -40.654 1.00 50.12 88 ARG A C 1
ATOM 663 O O . ARG A 1 88 ? -6.934 19.978 -39.448 1.00 50.12 88 ARG A O 1
#

Solvent-accessible surface area (backbone atoms only — not comparable to full-atom values): 5547 Å² total; per-residue (Å²): 135,83,87,77,76,82,76,82,71,78,69,55,78,87,60,47,59,67,70,60,40,50,51,51,51,54,48,50,53,54,48,31,52,76,69,66,76,41,92,77,76,48,74,65,55,49,49,50,51,50,50,55,52,45,62,61,58,62,69,43,58,70,62,48,50,51,53,49,51,55,59,50,52,56,56,52,55,57,57,70,71,70,75,82,84,84,86,130

Radius of gyration: 24.89 Å; Cα contacts (8 Å, |Δi|>4): 14; chains: 1; bounding box: 42×62×69 Å

Mean predicted aligned error: 13.84 Å

Foldseek 3Di:
DDDDDDDDPLDDLVSDDPVVSVVVVVVVVVVCVVVVVDDDQDPVNVVVVVVVVCVVVVVPVVVVVVVVVVVVVVVVVVVVVPPPPPDD

Sequence (88 aa):
MGDEKPRKSTRGFASMDPNRQKEIASKGGRAAHAKGTAHEWSRDEARNAGKKGGEIVSRDRAHMASIGREGGGARSRNRRGGTDETRR

pLDDT: mean 79.6, std 13.29, range [46.16, 93.5]

Secondary structure (DSSP, 8-state):
----PPP----STTSS-HHHHHHHHHHHHHHHHHTT-S----HHHHHHHHHHHHHHHTT-HHHHHHHHHHHHHHHHHHHHTSSSSS--